Protein AF-A0A2E6D4C8-F1 (afdb_monomer_lite)

Secondary structure (DSSP, 8-state):
--EE--TT--B--EEE-TTS-EEEE--S-B---TT-----SSTT--TT-PPPSS--GGGGSPPEE-S--S--EEEE-----SSPPPHHHHT-EEEE--------

Foldseek 3Di:
DAADEDAPDWDWDFDADPVRHTPDTRPDTDGHHVVDDDDDPDRDPDPPDDDDPDDDPCVVDDHHYPYDDPPFDKDQDDDDDDDDDDVVNRPDIDGDDDDDPDDD

Sequence (104 aa):
FFVEVPADRLLHFQVLDSDRRVLGNQLTWIYARPNETKTCVGCHEKPDTAPRHHPRTAQHLRPLSFLPSGDEFTYRAKAWFKGTLPPHIEERTRTVRAVNLLAR

Radius of gyration: 16.09 Å; chains: 1; bounding box: 38×32×49 Å

Structure (mmCIF, N/CA/C/O backbone):
data_AF-A0A2E6D4C8-F1
#
_entry.id   AF-A0A2E6D4C8-F1
#
loop_
_atom_site.group_PDB
_atom_site.id
_atom_site.type_symbol
_atom_site.label_atom_id
_atom_site.label_alt_id
_atom_site.label_comp_id
_atom_site.label_asym_id
_atom_site.label_entity_id
_atom_site.label_seq_id
_atom_site.pdbx_PDB_ins_code
_atom_site.Cartn_x
_atom_site.Cartn_y
_atom_site.Cartn_z
_atom_site.occupancy
_atom_site.B_iso_or_equiv
_atom_site.auth_seq_id
_atom_site.auth_comp_id
_atom_site.auth_asym_id
_atom_site.auth_atom_id
_atom_site.pdbx_PDB_model_num
ATOM 1 N N . PHE A 1 1 ? 1.024 -3.158 -11.092 1.00 89.00 1 PHE A N 1
ATOM 2 C CA . PHE A 1 1 ? 0.038 -2.106 -10.760 1.00 89.00 1 PHE A CA 1
ATOM 3 C C . PHE A 1 1 ? 0.748 -0.768 -10.633 1.00 89.00 1 PHE A C 1
ATOM 5 O O . PHE A 1 1 ? 1.958 -0.759 -10.435 1.00 89.00 1 PHE A O 1
ATOM 12 N N . PHE A 1 2 ? 0.012 0.335 -10.741 1.00 93.44 2 PHE A N 1
ATOM 13 C CA . PHE A 1 2 ? 0.486 1.678 -10.414 1.00 93.44 2 PHE A CA 1
ATOM 14 C C . PHE A 1 2 ? -0.653 2.403 -9.698 1.00 93.44 2 PHE A C 1
ATOM 16 O O . PHE A 1 2 ? -1.786 2.392 -10.180 1.00 93.44 2 PHE A O 1
ATOM 23 N N . VAL A 1 3 ? -0.381 2.913 -8.501 1.00 94.75 3 VAL A N 1
ATOM 24 C CA . VAL A 1 3 ? -1.394 3.439 -7.579 1.00 94.75 3 VAL A CA 1
ATOM 25 C C . VAL A 1 3 ? -0.887 4.723 -6.940 1.00 94.75 3 VAL A C 1
ATOM 27 O O . VAL A 1 3 ? 0.307 4.853 -6.671 1.00 94.75 3 VAL A O 1
ATOM 30 N N . GLU A 1 4 ? -1.801 5.646 -6.684 1.00 96.44 4 GLU A N 1
ATOM 31 C CA . GLU A 1 4 ? -1.562 6.840 -5.882 1.00 96.44 4 GLU A CA 1
ATOM 32 C C . GLU A 1 4 ? -2.028 6.574 -4.453 1.00 96.44 4 GLU A C 1
ATOM 34 O O . GLU A 1 4 ? -3.155 6.139 -4.235 1.00 96.44 4 GLU A O 1
ATOM 39 N N . VAL A 1 5 ? -1.161 6.808 -3.475 1.00 96.12 5 VAL A N 1
ATOM 40 C CA . VAL A 1 5 ? -1.366 6.420 -2.073 1.00 96.12 5 VAL A CA 1
ATOM 41 C C . VAL A 1 5 ? -1.178 7.620 -1.151 1.00 96.12 5 VAL A C 1
ATOM 43 O O . VAL A 1 5 ? -0.492 8.570 -1.527 1.00 96.12 5 VAL A O 1
ATOM 46 N N . PRO A 1 6 ? -1.738 7.591 0.073 1.00 95.81 6 PRO A N 1
ATOM 47 C CA . PRO A 1 6 ? -1.497 8.649 1.041 1.00 95.81 6 PRO A CA 1
ATOM 48 C C . PRO A 1 6 ? -0.005 8.723 1.380 1.00 95.81 6 PRO A C 1
ATOM 50 O O . PRO A 1 6 ? 0.603 7.708 1.735 1.00 95.81 6 PRO A O 1
ATOM 53 N N . ALA A 1 7 ? 0.564 9.924 1.295 1.00 97.00 7 ALA A N 1
ATOM 54 C CA . ALA A 1 7 ? 1.936 10.165 1.716 1.00 97.00 7 ALA A CA 1
ATOM 55 C C . ALA A 1 7 ? 2.115 9.860 3.210 1.00 97.00 7 ALA A C 1
ATOM 57 O O . ALA A 1 7 ? 1.182 9.998 4.004 1.00 97.00 7 ALA A O 1
ATOM 58 N N . ASP A 1 8 ? 3.322 9.435 3.584 1.00 96.88 8 ASP A N 1
ATOM 59 C CA . ASP A 1 8 ? 3.730 9.169 4.969 1.00 96.88 8 ASP A CA 1
ATOM 60 C C . ASP A 1 8 ? 2.852 8.149 5.711 1.00 96.88 8 ASP A C 1
ATOM 62 O O . ASP A 1 8 ? 2.829 8.080 6.941 1.00 96.88 8 ASP A O 1
ATOM 66 N N . ARG A 1 9 ? 2.160 7.293 4.953 1.00 93.75 9 ARG A N 1
ATOM 67 C CA . ARG A 1 9 ? 1.369 6.185 5.477 1.00 93.75 9 ARG A CA 1
ATOM 68 C C . ARG A 1 9 ? 2.086 4.865 5.241 1.00 93.75 9 ARG A C 1
ATOM 70 O O . ARG A 1 9 ? 2.578 4.606 4.148 1.00 93.75 9 ARG A O 1
ATOM 77 N N . LEU A 1 10 ? 2.108 4.013 6.267 1.00 94.19 10 LEU A N 1
ATOM 78 C CA . LEU A 1 10 ? 2.627 2.654 6.136 1.00 94.19 10 LEU A CA 1
ATOM 79 C C . LEU A 1 10 ? 1.718 1.822 5.226 1.00 94.19 10 LEU A C 1
ATOM 81 O O . LEU A 1 10 ? 0.503 1.760 5.425 1.00 94.19 10 LEU A O 1
ATOM 85 N N . LEU A 1 11 ? 2.337 1.157 4.260 1.00 93.69 11 LEU A N 1
ATOM 86 C CA . LEU A 1 11 ? 1.723 0.313 3.247 1.00 93.69 11 LEU A CA 1
ATOM 87 C C . LEU A 1 11 ? 2.305 -1.096 3.333 1.00 93.69 11 LEU A C 1
ATOM 89 O O . LEU A 1 11 ? 3.485 -1.289 3.638 1.00 93.69 11 LEU A O 1
ATOM 93 N N . HIS A 1 12 ? 1.452 -2.067 3.030 1.00 92.81 12 HIS A N 1
ATOM 94 C CA . HIS A 1 12 ? 1.769 -3.485 2.975 1.00 92.81 12 HIS A CA 1
ATOM 95 C C . HIS A 1 12 ? 0.947 -4.115 1.853 1.00 92.81 12 HIS A C 1
ATOM 97 O O . HIS A 1 12 ? -0.248 -3.834 1.732 1.00 92.81 12 HIS A O 1
ATOM 103 N N . PHE A 1 13 ? 1.570 -4.982 1.059 1.00 93.00 13 PHE A N 1
ATOM 104 C CA . PHE A 1 13 ? 0.940 -5.582 -0.111 1.00 93.00 13 PHE A CA 1
ATOM 105 C C . PHE A 1 13 ? 0.805 -7.096 0.026 1.00 93.00 13 PHE A C 1
ATOM 107 O O . PHE A 1 13 ? 1.705 -7.783 0.512 1.00 93.00 13 PHE A O 1
ATOM 114 N N . GLN A 1 14 ? -0.329 -7.601 -0.456 1.00 93.19 14 GLN A N 1
ATOM 115 C CA . GLN A 1 14 ? -0.582 -9.019 -0.666 1.00 93.19 14 GLN A CA 1
ATOM 116 C C . GLN A 1 14 ? -0.959 -9.238 -2.123 1.00 93.19 14 GLN A C 1
ATOM 118 O O . GLN A 1 14 ? -1.804 -8.525 -2.661 1.00 93.19 14 GLN A O 1
ATOM 123 N N . VAL A 1 15 ? -0.320 -10.219 -2.749 1.00 92.88 15 VAL A N 1
ATOM 124 C CA . VAL A 1 15 ? -0.706 -10.719 -4.068 1.00 92.88 15 VAL A CA 1
ATOM 125 C C . VAL A 1 15 ? -1.601 -11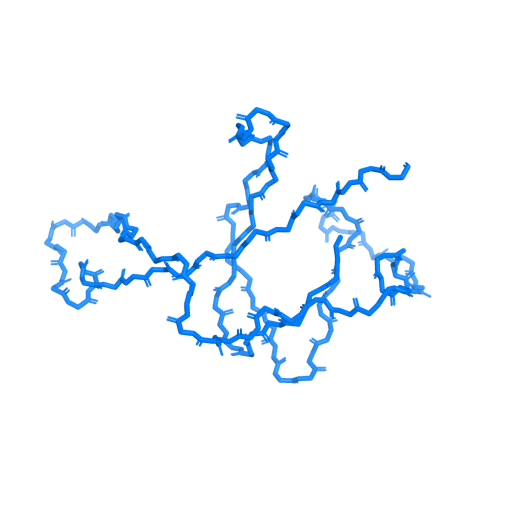.922 -3.841 1.00 92.88 15 VAL A C 1
ATOM 127 O O . VAL A 1 15 ? -1.227 -12.827 -3.092 1.00 92.88 15 VAL A O 1
ATOM 130 N N . LEU A 1 16 ? -2.774 -11.915 -4.466 1.00 93.00 16 LEU A N 1
ATOM 131 C CA . LEU A 1 16 ? -3.759 -12.983 -4.353 1.00 93.00 16 LEU A CA 1
ATOM 132 C C . LEU A 1 16 ? -3.883 -13.733 -5.685 1.00 93.00 16 LEU A C 1
ATOM 134 O O . LEU A 1 16 ? -3.696 -13.129 -6.743 1.00 93.00 16 LEU A O 1
ATOM 138 N N . ASP A 1 17 ? -4.199 -15.025 -5.631 1.00 92.19 17 ASP A N 1
ATOM 139 C CA . ASP A 1 17 ? -4.632 -15.800 -6.799 1.00 92.19 17 ASP A CA 1
ATOM 140 C C . ASP A 1 17 ? -6.118 -15.554 -7.136 1.00 92.19 17 ASP A C 1
ATOM 142 O O . ASP A 1 17 ? -6.810 -14.763 -6.486 1.00 92.19 17 ASP A O 1
ATOM 146 N N . SER A 1 18 ? -6.621 -16.240 -8.168 1.00 91.62 18 SER A N 1
ATOM 147 C CA . SER A 1 18 ? -8.027 -16.170 -8.590 1.00 91.62 18 SER A CA 1
ATOM 148 C C . SER A 1 18 ? -9.014 -16.641 -7.520 1.00 91.62 18 SER A C 1
ATOM 150 O O . SER A 1 18 ? -10.149 -16.166 -7.484 1.00 91.62 18 SER A O 1
ATOM 152 N N . ASP A 1 19 ? -8.577 -17.526 -6.626 1.00 93.38 19 ASP A N 1
ATOM 153 C CA . ASP A 1 19 ? -9.369 -18.061 -5.518 1.00 93.38 19 ASP A CA 1
ATOM 154 C C . ASP A 1 19 ? -9.234 -17.204 -4.248 1.00 93.38 19 ASP A C 1
ATOM 156 O O . ASP A 1 19 ? -9.748 -17.563 -3.186 1.00 93.38 19 ASP A O 1
ATOM 160 N N . ARG A 1 20 ? -8.572 -16.043 -4.354 1.00 90.62 20 ARG A N 1
ATOM 161 C CA . ARG A 1 20 ? -8.305 -15.087 -3.271 1.00 90.62 20 ARG A CA 1
ATOM 162 C C . ARG A 1 20 ? -7.383 -15.638 -2.180 1.00 90.62 20 ARG A C 1
ATOM 164 O O . ARG A 1 20 ? -7.381 -15.117 -1.062 1.00 90.62 20 ARG A O 1
ATOM 171 N N . ARG A 1 21 ? -6.576 -16.658 -2.477 1.00 94.62 21 ARG A N 1
ATOM 172 C CA . ARG A 1 21 ? -5.511 -17.127 -1.582 1.00 94.62 21 ARG A CA 1
ATOM 173 C C . ARG A 1 21 ? -4.266 -16.272 -1.763 1.00 94.62 21 ARG A C 1
ATOM 175 O O . ARG A 1 21 ? -3.970 -15.801 -2.856 1.00 94.62 21 ARG A O 1
ATOM 182 N N . VAL A 1 22 ? -3.527 -16.066 -0.676 1.00 94.00 22 VAL A N 1
ATOM 183 C CA . VAL A 1 22 ? -2.294 -15.271 -0.693 1.00 94.00 22 VAL A CA 1
ATOM 184 C C . VAL A 1 22 ? -1.187 -16.051 -1.404 1.00 94.00 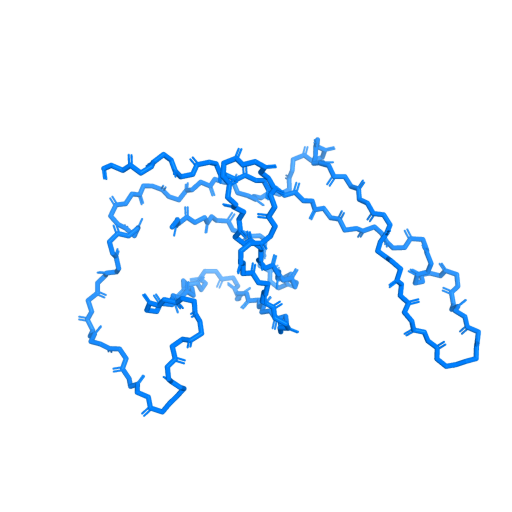22 VAL A C 1
ATOM 186 O O . VAL A 1 22 ? -0.741 -17.078 -0.902 1.00 94.00 22 VAL A O 1
ATOM 189 N N . LEU A 1 23 ? -0.718 -15.533 -2.539 1.00 92.88 23 LEU A N 1
ATOM 190 C CA . LEU A 1 23 ? 0.469 -16.022 -3.250 1.00 92.88 23 LEU A CA 1
ATOM 191 C C . LEU A 1 23 ? 1.753 -15.378 -2.730 1.00 92.88 23 LEU A C 1
ATOM 193 O O . LEU A 1 23 ? 2.801 -16.013 -2.670 1.00 92.88 23 LEU A O 1
ATOM 197 N N . GLY A 1 24 ? 1.678 -14.098 -2.368 1.00 91.44 24 GLY A N 1
ATOM 198 C CA . GLY A 1 24 ? 2.823 -13.328 -1.905 1.00 91.44 24 GLY A CA 1
ATOM 199 C C . GLY A 1 24 ? 2.415 -12.348 -0.821 1.00 91.44 24 GLY A C 1
ATOM 200 O O . GLY A 1 24 ? 1.415 -11.647 -0.961 1.00 91.44 24 GLY A O 1
ATOM 201 N N . ASN A 1 25 ? 3.202 -12.292 0.250 1.00 91.06 25 ASN A N 1
ATOM 202 C CA . ASN A 1 25 ? 2.968 -11.416 1.390 1.00 91.06 25 ASN A CA 1
ATOM 203 C C . ASN A 1 25 ? 4.220 -10.585 1.667 1.00 91.06 25 ASN A C 1
ATOM 205 O O . ASN A 1 25 ? 5.268 -11.135 2.007 1.00 91.06 25 ASN A O 1
ATOM 209 N N . GLN A 1 26 ? 4.127 -9.267 1.529 1.00 91.06 26 GLN A N 1
ATOM 210 C CA . GLN A 1 26 ? 5.254 -8.392 1.824 1.00 91.06 26 GLN A CA 1
ATOM 211 C C . GLN A 1 26 ? 5.458 -8.286 3.338 1.00 91.06 26 GLN A C 1
ATOM 213 O O . GLN A 1 26 ? 4.671 -7.658 4.020 1.00 91.06 26 GLN A O 1
ATOM 218 N N . LEU A 1 27 ? 6.540 -8.831 3.886 1.00 88.50 27 LEU A N 1
ATOM 219 C CA . LEU A 1 27 ? 6.726 -8.861 5.346 1.00 88.50 27 LEU A CA 1
ATOM 220 C C . LEU A 1 27 ? 7.183 -7.528 5.963 1.00 88.50 27 LEU A C 1
ATOM 222 O O . LEU A 1 27 ? 7.211 -7.388 7.184 1.00 88.50 27 LEU A O 1
ATOM 226 N N . THR A 1 28 ? 7.542 -6.548 5.136 1.00 88.44 28 THR A N 1
ATOM 227 C CA . THR A 1 28 ? 8.044 -5.242 5.567 1.00 88.44 28 THR A CA 1
ATOM 228 C C . THR A 1 28 ? 7.056 -4.131 5.246 1.00 88.44 28 THR A C 1
ATOM 230 O O . THR A 1 28 ? 6.383 -4.141 4.216 1.00 88.44 28 THR A O 1
ATOM 233 N N . TRP A 1 29 ? 6.994 -3.128 6.116 1.00 91.50 29 TRP A N 1
ATOM 234 C CA . TRP A 1 29 ? 6.247 -1.907 5.837 1.00 91.50 29 TRP A CA 1
ATOM 235 C C . TRP A 1 29 ? 7.061 -0.986 4.938 1.00 91.50 29 TRP A C 1
ATOM 237 O O . TRP A 1 29 ? 8.262 -0.813 5.143 1.00 91.50 29 TRP A O 1
ATOM 247 N N . ILE A 1 30 ? 6.396 -0.357 3.977 1.00 93.56 30 ILE A N 1
ATOM 248 C CA . ILE A 1 30 ? 6.975 0.725 3.177 1.00 93.56 30 ILE A CA 1
ATOM 249 C C . ILE A 1 30 ? 6.082 1.955 3.255 1.00 93.56 30 ILE A C 1
ATOM 251 O O . ILE A 1 30 ? 4.919 1.866 3.630 1.00 93.56 30 ILE A O 1
ATOM 255 N N . TYR A 1 31 ? 6.616 3.100 2.867 1.00 96.12 31 TYR A N 1
ATOM 256 C CA . TYR A 1 31 ? 5.855 4.326 2.677 1.00 96.12 31 TYR A CA 1
ATOM 257 C C . TYR A 1 31 ? 6.479 5.123 1.529 1.00 96.12 31 TYR A C 1
ATOM 259 O O . TYR A 1 31 ? 7.593 4.815 1.080 1.00 96.12 31 TYR A O 1
ATOM 267 N N . ALA A 1 32 ? 5.737 6.118 1.054 1.00 96.31 32 ALA A N 1
ATOM 268 C CA . ALA A 1 32 ? 6.200 7.115 0.100 1.00 96.31 32 ALA A CA 1
ATOM 269 C C . ALA A 1 32 ? 6.055 8.509 0.721 1.00 96.31 32 ALA A C 1
ATOM 271 O O . ALA A 1 32 ? 5.091 8.771 1.445 1.00 96.31 32 ALA A O 1
ATOM 272 N N . ARG A 1 33 ? 7.014 9.391 0.451 1.00 97.69 33 ARG A N 1
ATOM 273 C CA . ARG A 1 33 ? 6.958 10.817 0.792 1.00 97.69 33 ARG A CA 1
ATOM 274 C C . ARG A 1 33 ? 5.994 11.558 -0.145 1.00 97.69 33 ARG A C 1
ATOM 276 O O . ARG A 1 33 ? 5.670 11.045 -1.220 1.00 97.69 33 ARG A O 1
ATOM 283 N N . PRO A 1 34 ? 5.553 12.781 0.208 1.00 97.81 34 PRO A N 1
ATOM 284 C CA . PRO A 1 34 ? 4.788 13.616 -0.714 1.00 97.81 34 PRO A CA 1
ATOM 285 C C . PRO A 1 34 ? 5.516 13.770 -2.055 1.00 97.81 34 PRO A C 1
ATOM 287 O O . PRO A 1 34 ? 6.707 14.078 -2.078 1.00 97.81 34 PRO A O 1
ATOM 290 N N . ASN A 1 35 ? 4.801 13.545 -3.160 1.00 95.75 35 ASN A N 1
ATOM 291 C CA . ASN A 1 35 ? 5.321 13.574 -4.534 1.00 95.75 35 ASN A CA 1
ATOM 292 C C . ASN A 1 35 ? 6.426 12.540 -4.858 1.00 95.75 35 ASN A C 1
ATOM 294 O O . ASN A 1 35 ? 7.028 12.605 -5.930 1.00 95.75 35 ASN A O 1
ATOM 298 N N . GLU A 1 36 ? 6.697 11.562 -3.984 1.00 96.12 36 GLU A N 1
ATOM 299 C CA . GLU A 1 36 ? 7.627 10.466 -4.283 1.00 96.12 36 GLU A CA 1
ATOM 300 C C . GLU A 1 36 ? 6.943 9.399 -5.143 1.00 96.12 36 GLU A C 1
ATOM 302 O O . GLU A 1 36 ? 5.917 8.830 -4.770 1.00 96.12 36 GLU A O 1
ATOM 307 N N . THR A 1 37 ? 7.569 9.042 -6.266 1.00 93.00 37 THR A N 1
ATOM 308 C CA . THR A 1 37 ? 7.205 7.831 -7.009 1.00 93.00 37 THR A CA 1
ATOM 309 C C . THR A 1 37 ? 8.111 6.679 -6.594 1.00 93.00 37 THR A C 1
ATOM 311 O O . THR A 1 37 ? 9.236 6.543 -7.079 1.00 93.00 37 THR A O 1
ATOM 314 N N . LYS A 1 38 ? 7.609 5.814 -5.712 1.00 91.69 38 LYS A N 1
ATOM 315 C CA . LYS A 1 38 ? 8.314 4.597 -5.301 1.00 91.69 38 LYS A CA 1
ATOM 316 C C . LYS A 1 38 ? 8.075 3.470 -6.309 1.00 91.69 38 LYS A C 1
ATOM 318 O O . LYS A 1 38 ? 6.932 3.178 -6.650 1.00 91.69 38 LYS A O 1
ATOM 323 N N . THR A 1 39 ? 9.141 2.822 -6.784 1.00 88.81 39 THR A N 1
ATOM 324 C CA . THR A 1 39 ? 9.054 1.753 -7.798 1.00 88.81 39 THR A CA 1
ATOM 325 C C . THR A 1 39 ? 9.743 0.469 -7.351 1.00 88.81 39 THR A C 1
ATOM 327 O O . THR 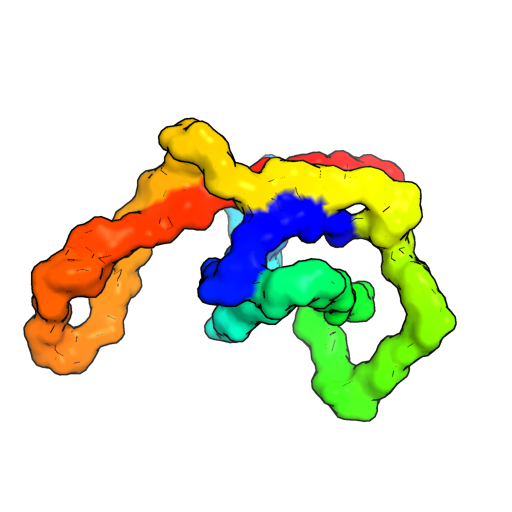A 1 39 ? 10.689 0.494 -6.567 1.00 88.81 39 THR A O 1
ATOM 330 N N . CYS A 1 40 ? 9.277 -0.664 -7.880 1.00 84.06 40 CYS A N 1
ATOM 331 C CA . CYS A 1 40 ? 9.881 -1.983 -7.684 1.00 84.06 40 CYS A CA 1
ATOM 332 C C . CYS A 1 40 ? 10.172 -2.618 -9.057 1.00 84.06 40 CYS A C 1
ATOM 334 O O . CYS A 1 40 ? 9.494 -2.317 -10.040 1.00 84.06 40 CYS A O 1
ATOM 336 N N . VAL A 1 41 ? 11.206 -3.463 -9.168 1.00 85.00 41 VAL A N 1
ATOM 337 C CA . VAL A 1 41 ? 11.407 -4.317 -10.366 1.00 85.00 41 VAL A CA 1
ATOM 338 C C . VAL A 1 41 ? 10.376 -5.445 -10.379 1.00 85.00 41 VAL A C 1
ATOM 340 O O . VAL A 1 41 ? 9.690 -5.639 -11.376 1.00 85.00 41 VAL A O 1
ATOM 343 N N . GLY A 1 42 ? 10.221 -6.106 -9.235 1.00 81.62 42 GLY A N 1
ATOM 344 C CA . GLY A 1 42 ? 9.267 -7.173 -8.976 1.00 81.62 42 GLY A CA 1
ATOM 345 C C . GLY A 1 42 ? 9.044 -7.338 -7.471 1.00 81.62 42 GLY A C 1
ATOM 346 O O . GLY A 1 42 ? 9.526 -6.535 -6.665 1.00 81.62 42 GLY A O 1
ATOM 347 N N . CYS A 1 43 ? 8.298 -8.370 -7.084 1.00 83.69 43 CYS A N 1
ATOM 348 C CA . CYS A 1 43 ? 8.079 -8.716 -5.682 1.00 83.69 43 CYS A CA 1
ATOM 349 C C . CYS A 1 43 ? 9.331 -9.413 -5.122 1.00 83.69 43 CYS A C 1
ATOM 351 O O . CYS A 1 43 ? 9.607 -10.545 -5.497 1.00 83.69 43 CYS A O 1
ATOM 353 N N . HIS A 1 44 ? 10.056 -8.745 -4.216 1.00 84.12 44 HIS A N 1
ATOM 354 C CA . HIS A 1 44 ? 11.263 -9.268 -3.552 1.00 84.12 44 HIS A CA 1
ATOM 355 C C . HIS A 1 44 ? 12.473 -9.504 -4.490 1.00 84.12 44 HIS A C 1
ATOM 357 O O . HIS A 1 44 ? 13.138 -10.538 -4.439 1.00 84.12 44 HIS A O 1
ATOM 363 N N . GLU A 1 45 ? 12.759 -8.510 -5.340 1.00 75.62 45 GLU A N 1
ATOM 364 C CA . GLU A 1 45 ? 13.980 -8.455 -6.162 1.00 75.62 45 GLU A CA 1
ATOM 365 C C . GLU A 1 45 ? 15.254 -8.441 -5.296 1.00 75.62 45 GLU A C 1
ATOM 367 O O . GLU A 1 45 ? 15.226 -7.995 -4.144 1.00 75.62 45 GLU A O 1
ATOM 372 N N . LYS A 1 46 ? 16.382 -8.892 -5.862 1.00 79.88 46 LYS A N 1
ATOM 373 C CA . LYS A 1 46 ? 17.690 -8.833 -5.200 1.00 79.88 46 LYS A CA 1
ATOM 374 C C . LYS A 1 46 ? 18.019 -7.396 -4.750 1.00 79.88 46 LYS A C 1
ATOM 376 O O . LYS A 1 46 ? 17.983 -6.474 -5.566 1.00 79.88 46 LYS A O 1
ATOM 381 N N . PRO A 1 47 ? 18.332 -7.184 -3.459 1.00 73.75 47 PRO A N 1
ATOM 382 C CA . PRO A 1 47 ? 18.479 -5.845 -2.886 1.00 73.75 47 PRO A CA 1
ATOM 383 C C . PRO A 1 47 ? 19.764 -5.120 -3.316 1.00 73.75 47 PRO A C 1
ATOM 385 O O . PRO A 1 47 ? 19.863 -3.908 -3.151 1.00 73.75 47 PRO A O 1
ATOM 388 N N . ASP A 1 48 ? 20.742 -5.840 -3.862 1.00 81.44 48 ASP A N 1
ATOM 389 C CA . ASP A 1 48 ? 22.071 -5.359 -4.254 1.00 81.44 48 ASP A CA 1
ATOM 390 C C . ASP A 1 48 ? 22.181 -5.020 -5.749 1.00 81.44 48 ASP A C 1
ATOM 392 O O . ASP A 1 48 ? 23.273 -4.805 -6.272 1.00 81.44 48 ASP A O 1
ATOM 396 N N . THR A 1 49 ? 21.050 -4.955 -6.456 1.00 77.25 49 THR A N 1
ATOM 397 C CA . THR A 1 49 ? 21.022 -4.655 -7.888 1.00 77.25 49 THR A CA 1
ATOM 398 C C . THR A 1 49 ? 20.272 -3.357 -8.161 1.00 77.25 49 THR A C 1
ATOM 400 O O . THR A 1 49 ? 19.095 -3.207 -7.832 1.00 77.25 49 THR A O 1
ATOM 403 N N . ALA A 1 50 ? 20.944 -2.403 -8.808 1.00 79.94 50 ALA A N 1
ATOM 404 C CA . ALA A 1 50 ? 20.280 -1.197 -9.276 1.00 79.94 50 ALA A CA 1
ATOM 405 C C . ALA A 1 50 ? 19.386 -1.532 -10.483 1.00 79.94 50 ALA A C 1
ATOM 407 O O . ALA A 1 50 ? 19.842 -2.174 -11.437 1.00 79.94 50 ALA A O 1
ATOM 408 N N . PRO A 1 51 ? 18.118 -1.094 -10.497 1.00 77.19 51 PRO A N 1
ATOM 409 C CA . PRO A 1 51 ? 17.284 -1.269 -11.669 1.00 77.19 51 PRO A CA 1
ATOM 410 C C . PRO A 1 51 ? 17.776 -0.388 -12.820 1.00 77.19 51 PRO A C 1
ATOM 412 O O . PRO A 1 51 ? 18.241 0.731 -12.611 1.00 77.19 51 PRO A O 1
ATOM 415 N N . ARG A 1 52 ? 17.588 -0.847 -14.061 1.00 81.06 52 ARG A N 1
ATOM 416 C CA . ARG A 1 52 ? 17.808 -0.002 -15.246 1.00 81.06 52 ARG A CA 1
ATOM 417 C C . ARG A 1 52 ? 16.949 1.265 -15.159 1.00 81.06 52 ARG A C 1
ATOM 419 O O . ARG A 1 52 ? 15.776 1.194 -14.778 1.00 81.06 52 ARG A O 1
ATOM 426 N N . HIS A 1 53 ? 17.507 2.398 -15.574 1.00 82.88 53 HIS A N 1
ATOM 427 C CA . HIS A 1 53 ? 16.855 3.706 -15.520 1.00 82.88 53 HIS A CA 1
ATOM 428 C C . HIS A 1 53 ? 15.828 3.884 -16.654 1.00 82.88 53 HIS A C 1
ATOM 430 O O . HIS A 1 53 ? 16.092 4.519 -17.671 1.00 82.88 53 HIS A O 1
ATOM 436 N N . HIS A 1 54 ? 14.657 3.273 -16.491 1.00 84.62 54 HIS A N 1
ATOM 437 C CA . HIS A 1 54 ? 13.525 3.380 -17.412 1.00 84.62 54 HIS A CA 1
ATOM 438 C C . HIS A 1 54 ? 12.205 3.203 -16.645 1.00 84.62 54 HIS A C 1
ATOM 440 O O . HIS A 1 54 ? 12.191 2.484 -15.632 1.00 84.62 54 HIS A O 1
ATOM 446 N N . PRO A 1 55 ? 11.108 3.839 -17.102 1.00 84.56 55 PRO A N 1
ATOM 447 C CA . PRO A 1 55 ? 9.795 3.652 -16.503 1.00 84.56 55 PRO A CA 1
ATOM 448 C C . PRO A 1 55 ? 9.401 2.175 -16.480 1.00 84.56 55 PRO A C 1
ATOM 450 O O . PRO A 1 55 ? 9.629 1.436 -17.438 1.00 84.56 55 PRO A O 1
ATOM 453 N N . ARG A 1 56 ? 8.800 1.733 -15.377 1.00 87.56 56 ARG A N 1
ATOM 454 C CA . ARG A 1 56 ? 8.230 0.384 -15.285 1.00 87.56 56 ARG A CA 1
ATOM 455 C C . ARG A 1 56 ? 6.970 0.299 -16.123 1.00 87.56 56 ARG A C 1
ATOM 457 O O . ARG A 1 56 ? 6.211 1.259 -16.176 1.00 87.56 56 ARG A O 1
ATOM 464 N N . THR A 1 57 ? 6.672 -0.885 -16.655 1.00 87.94 57 THR A N 1
ATOM 465 C CA . THR A 1 57 ? 5.497 -1.116 -17.510 1.00 87.94 57 THR A CA 1
ATOM 466 C C . THR A 1 57 ? 4.204 -0.554 -16.915 1.00 87.94 57 THR A C 1
ATOM 468 O O . THR A 1 57 ? 3.408 0.063 -17.615 1.00 87.94 57 THR A O 1
ATOM 471 N N . ALA A 1 58 ? 4.012 -0.704 -15.601 1.00 88.31 58 ALA A N 1
ATOM 472 C CA . ALA A 1 58 ? 2.822 -0.201 -14.924 1.00 88.31 58 ALA A CA 1
ATOM 473 C C . ALA A 1 58 ? 2.724 1.337 -14.874 1.00 88.31 58 ALA A C 1
ATOM 475 O O . ALA A 1 58 ? 1.616 1.855 -14.796 1.00 88.31 58 ALA A O 1
ATOM 476 N N . GLN A 1 59 ? 3.845 2.062 -14.944 1.00 89.88 59 GLN A N 1
ATOM 477 C CA . GLN A 1 59 ? 3.884 3.531 -14.948 1.00 89.88 59 GLN A CA 1
ATOM 478 C C . GLN A 1 59 ? 3.434 4.142 -16.279 1.00 89.88 59 GLN A C 1
ATOM 480 O O . GLN A 1 59 ? 3.191 5.341 -16.341 1.00 89.88 59 GLN A O 1
ATOM 485 N N . HIS A 1 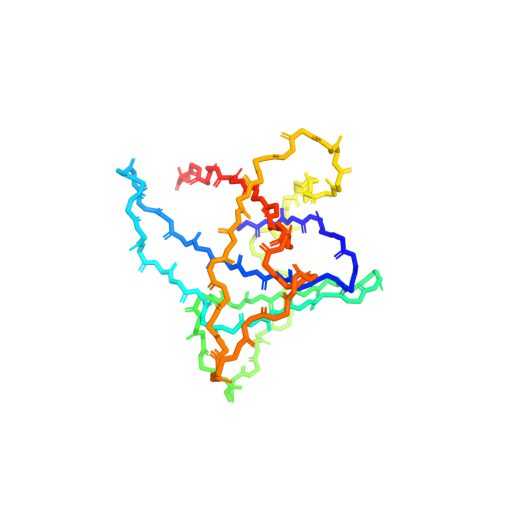60 ? 3.297 3.342 -17.342 1.00 90.00 60 HIS A N 1
ATOM 486 C CA . HIS A 1 60 ? 2.667 3.803 -18.583 1.00 90.00 60 HIS A CA 1
ATOM 487 C C . HIS A 1 60 ? 1.141 3.931 -18.463 1.00 90.00 60 HIS A C 1
ATOM 489 O O . HIS A 1 60 ? 0.496 4.485 -19.349 1.00 90.00 60 HIS A O 1
ATOM 495 N N . LEU A 1 61 ? 0.552 3.406 -17.386 1.00 89.62 61 LEU A N 1
ATOM 496 C CA . LEU A 1 61 ? -0.868 3.544 -17.082 1.00 89.62 61 LEU A CA 1
ATOM 497 C C . LEU A 1 61 ? -1.093 4.744 -16.158 1.00 89.62 61 LEU A C 1
ATOM 499 O O . LEU A 1 61 ? -0.187 5.175 -15.447 1.00 89.62 61 LEU A O 1
ATOM 503 N N . ARG A 1 62 ? -2.325 5.262 -16.119 1.00 92.62 62 ARG A N 1
ATOM 504 C CA . ARG A 1 62 ? -2.707 6.223 -15.076 1.00 92.62 62 ARG A CA 1
ATOM 505 C C . ARG A 1 62 ? -2.718 5.522 -13.713 1.00 92.62 62 ARG A C 1
ATOM 507 O O . ARG A 1 62 ? -3.198 4.386 -13.642 1.00 92.62 62 ARG A O 1
ATOM 514 N N . PRO A 1 63 ? -2.213 6.166 -12.646 1.00 94.38 63 PRO A N 1
ATOM 515 C CA . PRO A 1 63 ? -2.275 5.582 -11.318 1.00 94.38 63 PRO A CA 1
ATOM 516 C C . PRO A 1 63 ? -3.735 5.445 -10.883 1.00 94.38 63 PRO A C 1
ATOM 518 O O . PRO A 1 63 ? -4.549 6.341 -11.101 1.00 94.38 63 PRO A O 1
ATOM 521 N N . LEU A 1 64 ? -4.070 4.319 -10.258 1.00 94.31 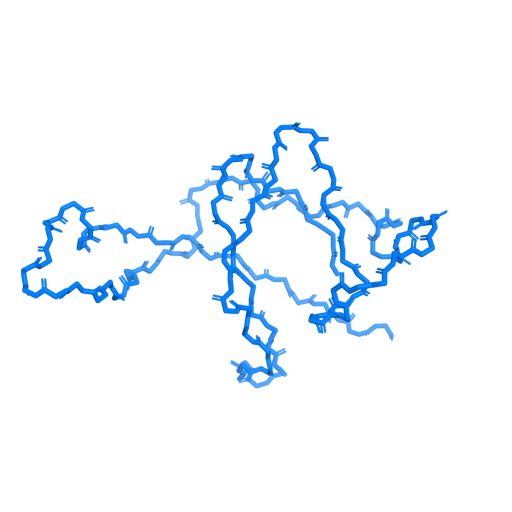64 LEU A N 1
ATOM 522 C CA . LEU A 1 64 ? -5.366 4.168 -9.601 1.00 94.31 64 LEU A CA 1
ATOM 523 C C . LEU A 1 64 ? -5.340 4.938 -8.281 1.00 94.31 64 LEU A C 1
ATOM 525 O O . LEU A 1 64 ? -4.404 4.776 -7.496 1.00 94.31 64 LEU A O 1
ATOM 529 N N . SER A 1 65 ? -6.369 5.742 -8.019 1.00 94.06 65 SER A N 1
ATOM 530 C CA . SER A 1 65 ? -6.451 6.498 -6.771 1.00 94.06 65 SER A CA 1
ATOM 531 C C . SER A 1 65 ? -6.776 5.569 -5.604 1.00 94.06 65 SER A C 1
ATOM 533 O O . SER A 1 65 ? -7.845 4.962 -5.541 1.00 94.06 65 SER A O 1
ATOM 535 N N . PHE A 1 66 ? -5.813 5.421 -4.700 1.00 95.06 66 PHE A N 1
ATOM 536 C CA . PHE A 1 66 ? -5.931 4.708 -3.429 1.00 95.06 66 PHE A CA 1
ATOM 537 C C . PHE A 1 66 ? -5.859 5.702 -2.253 1.00 95.06 66 PHE A C 1
ATOM 539 O O . PHE A 1 66 ? -5.535 5.327 -1.121 1.00 95.06 66 PHE A O 1
ATOM 546 N N . LEU A 1 67 ? -6.167 6.975 -2.522 1.00 94.69 67 LEU A N 1
ATOM 547 C CA . LEU A 1 67 ? -6.325 8.017 -1.512 1.00 94.69 67 LEU A CA 1
ATOM 548 C C . LEU A 1 67 ? -7.547 7.735 -0.629 1.00 94.69 67 LEU A C 1
ATOM 550 O O . LEU A 1 67 ? -8.433 6.990 -1.047 1.00 94.69 67 LEU A O 1
ATOM 554 N N . PRO A 1 68 ? -7.610 8.285 0.596 1.00 92.12 68 PRO A N 1
ATOM 555 C CA . PRO A 1 68 ? -8.690 7.970 1.510 1.00 92.12 68 PRO A CA 1
ATOM 556 C C . PRO A 1 68 ? -10.024 8.524 0.994 1.00 92.12 68 PRO A C 1
ATOM 558 O O . PRO A 1 68 ? -10.095 9.707 0.667 1.00 92.12 68 PRO A O 1
ATOM 561 N N . SER A 1 69 ? -11.066 7.694 0.946 1.00 91.62 69 SER A N 1
ATOM 562 C CA . SER A 1 69 ? -12.434 8.099 0.576 1.00 91.62 69 SER A CA 1
ATOM 563 C C . SER A 1 69 ? -13.468 7.826 1.668 1.00 91.62 69 SER A C 1
ATOM 565 O O . SER A 1 69 ? -14.565 8.372 1.598 1.00 91.62 69 SER A O 1
ATOM 567 N N . GLY A 1 70 ? -13.123 7.058 2.708 1.00 91.44 70 GLY A N 1
ATOM 568 C CA . GLY A 1 70 ? -13.989 6.782 3.860 1.00 91.44 70 GLY A CA 1
ATOM 569 C C . GLY A 1 70 ? -14.900 5.561 3.698 1.00 91.44 70 GLY A C 1
ATOM 570 O O . GLY A 1 70 ? -15.550 5.160 4.659 1.00 91.44 70 GLY A O 1
ATOM 571 N N . ASP A 1 71 ? -14.931 4.953 2.515 1.00 91.62 71 ASP A N 1
ATOM 572 C CA . ASP A 1 71 ? -15.672 3.733 2.179 1.00 91.62 71 ASP A CA 1
ATOM 573 C C . ASP A 1 71 ? -14.774 2.483 2.129 1.00 91.62 71 ASP A C 1
ATOM 575 O O . ASP A 1 71 ? -15.192 1.417 1.672 1.00 91.62 71 ASP A O 1
ATOM 579 N N . GLU A 1 72 ? -13.522 2.588 2.583 1.00 93.25 72 GLU A N 1
ATOM 580 C CA . GLU A 1 72 ? -12.599 1.461 2.573 1.00 93.25 72 GLU A CA 1
ATOM 581 C C . GLU A 1 72 ? -13.057 0.341 3.504 1.00 93.25 72 GLU A C 1
ATOM 583 O O . GLU A 1 72 ? -13.525 0.569 4.622 1.00 93.25 72 GLU A O 1
ATOM 588 N N . PHE A 1 73 ? -12.779 -0.901 3.102 1.00 92.44 73 PHE A N 1
ATOM 589 C CA . PHE A 1 73 ? -12.833 -2.005 4.046 1.00 92.44 73 PHE A CA 1
ATOM 590 C C . PHE A 1 73 ? -11.831 -1.746 5.172 1.00 92.44 73 PHE A C 1
ATOM 592 O O . PHE A 1 73 ? -10.637 -1.539 4.928 1.00 92.44 73 PHE A O 1
ATOM 599 N N . THR A 1 74 ? -12.311 -1.783 6.409 1.00 92.44 74 THR A N 1
ATOM 600 C CA . THR A 1 74 ? -11.474 -1.646 7.594 1.00 92.44 74 THR A CA 1
ATOM 601 C C . THR A 1 74 ? -11.468 -2.944 8.377 1.00 92.44 74 THR A C 1
ATOM 603 O O . THR A 1 74 ? -12.486 -3.614 8.526 1.00 92.44 74 THR A O 1
ATOM 606 N N . TYR A 1 75 ? -10.300 -3.316 8.891 1.00 88.69 75 TYR A N 1
ATOM 607 C CA . TYR A 1 75 ? -10.186 -4.443 9.807 1.00 88.69 75 TYR A CA 1
ATOM 608 C C . TYR A 1 75 ? -9.293 -4.099 10.989 1.00 88.69 75 TYR A C 1
ATOM 610 O O . TYR A 1 75 ? -8.343 -3.316 10.885 1.00 88.69 75 TYR A O 1
ATOM 618 N N . ARG A 1 76 ? -9.587 -4.731 12.124 1.00 85.88 76 ARG A N 1
ATOM 619 C CA . ARG A 1 76 ? -8.732 -4.697 13.307 1.00 85.88 76 ARG A CA 1
ATOM 620 C C . ARG A 1 76 ? -7.603 -5.702 13.122 1.00 85.88 76 ARG A C 1
ATOM 622 O O . ARG A 1 76 ? -7.823 -6.912 13.179 1.00 85.88 76 ARG A O 1
ATOM 629 N N . ALA A 1 77 ? -6.393 -5.213 12.876 1.00 76.50 77 ALA A N 1
ATOM 630 C CA . ALA A 1 77 ? -5.230 -6.085 12.826 1.00 76.50 77 ALA A CA 1
ATOM 631 C C . ALA A 1 77 ? -4.834 -6.476 14.249 1.00 76.50 77 ALA A C 1
ATOM 633 O O . ALA A 1 77 ? -4.622 -5.607 15.091 1.00 76.50 77 ALA A O 1
ATOM 634 N N . LYS A 1 78 ? -4.695 -7.778 14.518 1.00 71.69 78 LYS A N 1
ATOM 635 C CA . LYS A 1 78 ? -4.207 -8.244 15.818 1.00 71.69 78 LYS A CA 1
ATOM 636 C C . LYS A 1 78 ? -2.759 -7.785 15.994 1.00 71.69 78 LYS A C 1
ATOM 638 O O . LYS A 1 78 ? -1.857 -8.295 15.332 1.00 71.69 78 LYS A O 1
ATOM 643 N N . ALA A 1 79 ? -2.543 -6.807 16.863 1.00 73.75 79 ALA A N 1
ATOM 644 C CA . ALA A 1 79 ? -1.21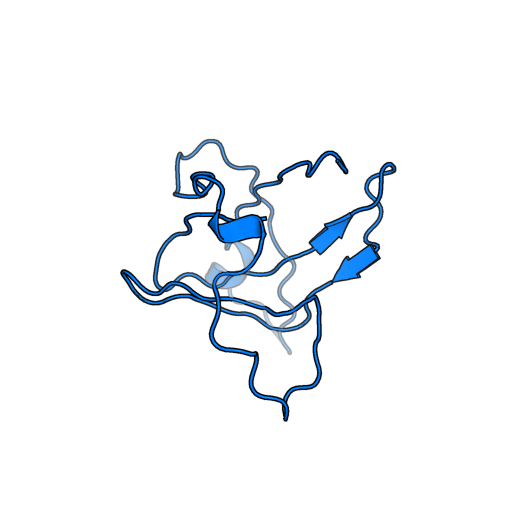1 -6.429 17.296 1.00 73.75 79 ALA A CA 1
ATOM 645 C C . ALA A 1 79 ? -0.751 -7.419 18.369 1.00 73.75 79 ALA A C 1
ATOM 647 O O . ALA A 1 79 ? -1.473 -7.686 19.330 1.00 73.75 79 ALA A O 1
ATOM 648 N N . TRP A 1 80 ? 0.442 -7.985 18.195 1.00 73.88 80 TRP A N 1
ATOM 649 C CA . TRP A 1 80 ? 1.082 -8.752 19.254 1.00 73.88 80 TRP A CA 1
ATOM 650 C C . TRP A 1 80 ? 2.010 -7.829 20.040 1.00 73.88 80 TRP A C 1
ATOM 652 O O . TRP A 1 80 ? 2.890 -7.196 19.461 1.00 73.88 80 TRP A O 1
ATOM 662 N N . PHE A 1 81 ? 1.796 -7.761 21.350 1.00 76.75 81 PHE A N 1
ATOM 663 C CA . PHE A 1 81 ? 2.645 -7.053 22.301 1.00 76.75 81 PHE A CA 1
ATOM 664 C C . PHE A 1 81 ? 2.981 -7.999 23.449 1.00 76.75 81 PHE A C 1
ATOM 666 O O . PHE A 1 81 ? 2.126 -8.754 23.913 1.00 76.75 81 PHE A O 1
ATOM 673 N N . LYS A 1 82 ? 4.232 -7.968 23.914 1.00 82.75 82 LYS A N 1
ATOM 674 C CA . LYS A 1 82 ? 4.632 -8.713 25.108 1.00 82.75 82 LYS A CA 1
ATOM 675 C C . LYS A 1 82 ? 4.029 -8.031 26.340 1.00 82.75 82 LYS A C 1
ATOM 677 O O . LYS A 1 82 ? 4.327 -6.869 26.594 1.00 82.75 82 LYS A O 1
ATOM 682 N N . GLY A 1 83 ? 3.225 -8.766 27.109 1.00 85.38 83 GLY A N 1
ATOM 683 C CA . GLY A 1 83 ? 2.507 -8.232 28.267 1.00 85.38 83 GLY A CA 1
ATOM 684 C C . GLY A 1 83 ? 1.108 -7.759 27.881 1.00 85.38 83 GLY A C 1
ATOM 685 O O . GLY A 1 83 ? 0.319 -8.546 27.362 1.00 85.38 83 GLY A O 1
ATOM 686 N N . THR A 1 84 ? 0.803 -6.490 28.140 1.00 82.75 84 THR A N 1
ATOM 687 C CA . THR A 1 84 ? -0.531 -5.914 27.926 1.00 82.75 84 THR A CA 1
ATOM 688 C C . THR A 1 84 ? -0.579 -5.117 26.627 1.00 82.75 84 THR A C 1
ATOM 690 O O . THR A 1 84 ? 0.333 -4.342 26.339 1.00 82.75 84 THR A O 1
ATOM 693 N N . LEU A 1 85 ? -1.650 -5.279 25.846 1.00 80.81 85 LEU A N 1
ATOM 694 C CA . LEU A 1 85 ? -1.890 -4.470 24.654 1.00 80.81 85 LEU A CA 1
ATOM 695 C C . LEU A 1 85 ? -2.503 -3.120 25.072 1.00 80.81 85 LEU A C 1
ATOM 697 O O . LEU A 1 85 ? -3.565 -3.121 25.693 1.00 80.81 85 LEU A O 1
ATOM 701 N N . PRO A 1 86 ? -1.877 -1.969 24.765 1.00 84.38 86 PRO A N 1
ATOM 702 C CA . PRO A 1 86 ? -2.477 -0.673 25.062 1.00 84.38 86 PRO A CA 1
ATOM 703 C C . PRO A 1 86 ? -3.796 -0.471 24.289 1.00 84.38 86 PRO A C 1
ATOM 705 O O . PRO A 1 86 ? -3.826 -0.781 23.093 1.00 84.38 86 PRO A O 1
ATOM 708 N N . PRO A 1 87 ? -4.844 0.125 24.895 1.00 82.25 87 PRO A N 1
ATOM 709 C CA . PRO A 1 87 ? -6.157 0.284 24.251 1.00 82.25 87 PRO A CA 1
ATOM 710 C C . PRO A 1 87 ? -6.103 0.994 22.891 1.00 82.25 87 PRO A C 1
ATOM 712 O O . PRO A 1 87 ? -6.689 0.538 21.916 1.00 82.25 87 PRO A O 1
ATOM 715 N N . HIS A 1 88 ? -5.283 2.045 22.773 1.00 81.44 88 HIS A N 1
ATOM 716 C CA . HIS A 1 88 ? -5.118 2.791 21.519 1.00 81.44 88 HIS A CA 1
ATOM 717 C C . HIS A 1 88 ? -4.513 1.961 20.369 1.00 81.44 88 HIS A C 1
ATOM 719 O O . HIS A 1 88 ? -4.663 2.315 19.200 1.00 81.44 88 HIS A O 1
ATOM 725 N N . ILE A 1 89 ? -3.792 0.876 20.676 1.00 78.38 89 ILE A N 1
ATOM 726 C CA . ILE A 1 89 ? -3.283 -0.066 19.671 1.00 78.38 89 ILE A CA 1
ATOM 727 C C . ILE A 1 89 ? -4.354 -1.102 19.345 1.00 78.38 89 ILE A C 1
ATOM 729 O O . ILE A 1 89 ? -4.491 -1.489 18.186 1.00 78.38 89 ILE A O 1
ATOM 733 N N . GLU A 1 90 ? -5.117 -1.532 20.349 1.00 75.19 90 GLU A N 1
ATOM 734 C CA . GLU A 1 90 ? -6.216 -2.475 20.169 1.00 75.19 90 GLU A CA 1
ATOM 735 C C . GLU A 1 90 ? -7.312 -1.917 19.255 1.00 75.19 90 GLU A C 1
ATOM 737 O O . GLU A 1 90 ? -7.815 -2.633 18.392 1.00 75.19 90 GLU A O 1
ATOM 742 N N . GLU A 1 91 ? -7.641 -0.637 19.382 1.00 80.38 91 GLU A N 1
ATOM 743 C CA . GLU A 1 91 ? -8.687 0.023 18.591 1.00 80.38 91 GLU A CA 1
ATOM 744 C C . GLU A 1 91 ? -8.225 0.420 17.180 1.00 80.38 91 GLU A C 1
ATOM 746 O O . GLU A 1 91 ? -9.032 0.811 16.334 1.00 80.38 91 GLU A O 1
ATOM 751 N N . ARG A 1 92 ? -6.924 0.310 16.882 1.00 83.00 92 ARG A N 1
ATOM 752 C CA . ARG A 1 92 ? -6.365 0.785 15.616 1.00 83.00 92 ARG A CA 1
ATOM 753 C C . ARG A 1 92 ? -6.762 -0.128 14.457 1.00 83.00 92 ARG A C 1
ATOM 755 O O . ARG A 1 92 ? -6.307 -1.268 14.334 1.00 83.00 92 ARG A O 1
ATOM 762 N N . THR A 1 93 ? -7.553 0.415 13.541 1.00 87.94 93 THR A N 1
ATOM 763 C CA . THR A 1 93 ? -7.938 -0.272 12.308 1.00 87.94 93 THR A CA 1
ATOM 764 C C . THR A 1 93 ? -6.933 -0.033 11.182 1.00 87.94 93 THR A C 1
ATOM 766 O O . THR A 1 93 ? -6.144 0.919 11.174 1.00 87.94 93 THR A O 1
ATOM 769 N N . ARG A 1 94 ? -6.938 -0.941 10.208 1.00 89.12 94 ARG A N 1
ATOM 770 C CA . ARG A 1 94 ? -6.228 -0.805 8.936 1.00 89.12 94 ARG A CA 1
ATOM 771 C C . ARG A 1 94 ? -7.247 -0.756 7.811 1.00 89.12 94 ARG A C 1
ATOM 773 O O . ARG A 1 94 ? -8.188 -1.543 7.806 1.00 89.12 94 ARG A O 1
ATOM 780 N N . THR A 1 95 ? -7.029 0.140 6.857 1.00 93.62 95 THR A N 1
ATOM 781 C CA . THR A 1 95 ? -7.811 0.219 5.620 1.00 93.62 95 THR A CA 1
ATOM 782 C C . THR A 1 95 ? -7.228 -0.727 4.581 1.00 93.62 95 THR A C 1
ATOM 784 O O . THR A 1 95 ? -6.004 -0.836 4.462 1.00 93.62 95 THR A O 1
ATOM 787 N N . VAL A 1 96 ? -8.087 -1.362 3.796 1.00 92.88 96 VAL A N 1
ATOM 788 C CA . VAL A 1 96 ? -7.708 -2.238 2.688 1.00 92.88 96 VAL A CA 1
ATOM 789 C C . VAL A 1 96 ? -8.314 -1.704 1.407 1.00 92.88 96 VAL A C 1
ATOM 791 O O . VAL A 1 96 ? -9.483 -1.333 1.355 1.00 92.88 96 VAL A O 1
ATOM 794 N N . ARG A 1 97 ? -7.502 -1.726 0.355 1.00 93.50 97 ARG A N 1
ATOM 795 C CA . ARG A 1 97 ? -7.941 -1.548 -1.023 1.00 93.50 97 ARG A CA 1
ATOM 796 C C . ARG A 1 97 ? -7.415 -2.714 -1.844 1.00 93.50 97 ARG A C 1
ATOM 798 O O . ARG A 1 97 ? -6.310 -3.193 -1.595 1.00 93.50 97 ARG A O 1
ATOM 805 N N . ALA A 1 98 ? -8.207 -3.156 -2.811 1.00 91.56 98 ALA A N 1
ATOM 806 C CA . ALA A 1 98 ? -7.853 -4.239 -3.714 1.00 91.56 98 ALA A CA 1
ATOM 807 C C . ALA A 1 98 ? -7.973 -3.764 -5.162 1.00 91.56 98 ALA A C 1
ATOM 809 O O . ALA A 1 98 ? -8.857 -2.981 -5.503 1.00 91.56 98 ALA A O 1
ATOM 810 N N . VAL A 1 99 ? -7.078 -4.253 -6.013 1.00 90.38 99 VAL A N 1
ATOM 811 C CA . VAL A 1 99 ? -7.160 -4.088 -7.463 1.00 90.38 99 VAL A CA 1
ATOM 812 C C . VAL A 1 99 ? -7.009 -5.457 -8.101 1.00 90.38 99 VAL A C 1
ATOM 814 O O . VAL A 1 99 ? -6.056 -6.177 -7.815 1.00 90.38 99 VAL A O 1
ATOM 817 N N . ASN A 1 100 ? -7.931 -5.792 -8.999 1.00 89.25 100 ASN A N 1
ATOM 818 C CA . ASN A 1 100 ? -7.779 -6.951 -9.861 1.00 89.25 100 ASN A CA 1
ATOM 819 C C . ASN A 1 100 ? -6.983 -6.523 -11.089 1.00 89.25 100 ASN A C 1
ATOM 821 O O . ASN A 1 100 ? -7.470 -5.775 -11.937 1.00 89.25 100 ASN A O 1
ATOM 825 N N . LEU A 1 101 ? -5.738 -6.978 -11.168 1.00 78.81 101 LEU A N 1
ATOM 826 C CA . LEU A 1 101 ? -4.954 -6.868 -12.387 1.00 78.81 101 LEU A CA 1
ATOM 827 C C . LEU A 1 101 ? -5.370 -8.039 -13.268 1.00 78.81 101 LEU A C 1
ATOM 829 O O . LEU A 1 101 ? -4.842 -9.136 -13.122 1.00 78.81 101 LEU A O 1
ATOM 833 N N . LEU A 1 102 ? -6.359 -7.821 -14.134 1.00 69.19 102 LEU A N 1
ATOM 834 C CA . LEU A 1 102 ? -6.634 -8.780 -15.197 1.00 69.19 102 LEU A CA 1
ATOM 835 C C . LEU A 1 102 ? -5.336 -8.929 -15.992 1.00 69.19 102 LEU A C 1
ATOM 837 O O . LEU A 1 102 ? -4.803 -7.934 -16.495 1.00 69.19 102 LEU A O 1
ATOM 841 N N . ALA A 1 103 ? -4.790 -10.145 -16.013 1.00 55.75 103 ALA A N 1
ATOM 842 C CA . ALA A 1 103 ? -3.664 -10.461 -16.871 1.00 55.75 103 ALA A CA 1
ATOM 843 C C . ALA A 1 103 ? -4.052 -10.046 -18.297 1.00 55.75 103 ALA A C 1
ATOM 845 O O . ALA A 1 103 ? -5.146 -10.374 -18.760 1.00 55.75 103 ALA A O 1
ATOM 846 N N . ARG A 1 104 ? -3.202 -9.240 -18.932 1.00 48.59 104 ARG A N 1
ATOM 847 C CA . ARG A 1 104 ? -3.255 -9.088 -20.384 1.00 48.59 104 ARG A CA 1
ATOM 848 C C . ARG A 1 104 ? -2.602 -10.305 -21.007 1.00 48.59 104 ARG A C 1
ATOM 850 O O . ARG A 1 104 ? -1.574 -10.735 -20.435 1.00 48.59 104 ARG A O 1
#

pLDDT: mean 87.58, std 8.39, range [48.59, 97.81]